Protein AF-A0A931IBX8-F1 (afdb_monomer_lite)

Sequence (103 aa):
MKRTKTHDEYGAVAEGATLSGNTYVSLRSREGTACGRVLLMTPQKCNHGITICERCADSWEIDHVVHYARTAAGRALRERLDHNGRDTAPAAPPAPDVTPPPG

Foldseek 3Di:
DPPLDQADPLQAGDPPRDDALQFWWWKQFPVDGDIGIAGEDDPVSDSAPRHDYLVCPVVSVVGIDIDLVPGPNSVVSVVVNVVVVVVPDPPDPPDPPPDDDDD

Structure (mmCIF, N/CA/C/O backbone):
data_AF-A0A931IBX8-F1
#
_entry.id   AF-A0A931IBX8-F1
#
loop_
_atom_site.group_PDB
_atom_site.id
_atom_site.type_symbol
_atom_site.label_atom_id
_atom_site.label_alt_id
_atom_site.label_comp_id
_atom_site.label_asym_id
_atom_site.label_entity_id
_atom_site.label_seq_id
_atom_site.pdbx_PDB_ins_code
_atom_site.Cartn_x
_atom_site.Cartn_y
_atom_site.Cartn_z
_atom_site.occupancy
_atom_site.B_iso_or_equiv
_atom_site.auth_seq_id
_atom_site.auth_comp_id
_atom_site.auth_asym_id
_atom_site.auth_atom_id
_atom_site.pdbx_PDB_model_num
ATOM 1 N N . MET A 1 1 ? -15.140 10.585 23.693 1.00 37.88 1 MET A N 1
ATOM 2 C CA . MET A 1 1 ? -14.773 10.830 22.279 1.00 37.88 1 MET A CA 1
ATOM 3 C C . MET A 1 1 ? -13.955 9.645 21.784 1.00 37.88 1 MET A C 1
ATOM 5 O O . MET A 1 1 ? -12.889 9.397 22.331 1.00 37.88 1 MET A O 1
ATOM 9 N N . LYS A 1 2 ? -14.472 8.848 20.841 1.00 42.84 2 LYS A N 1
ATOM 10 C CA . LYS A 1 2 ? -13.717 7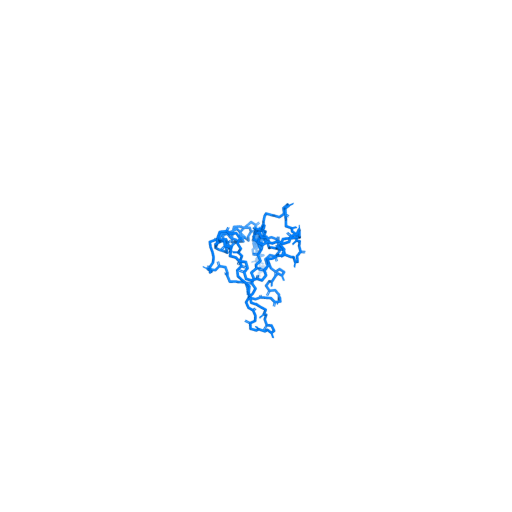.720 20.269 1.00 42.84 2 LYS A CA 1
ATOM 11 C C . LYS A 1 2 ? -12.632 8.312 19.366 1.00 42.84 2 LYS A C 1
ATOM 13 O O . LYS A 1 2 ? -12.972 9.084 18.476 1.00 42.84 2 LYS A O 1
ATOM 18 N N . ARG A 1 3 ? -11.350 8.009 19.598 1.00 47.56 3 ARG A N 1
ATOM 19 C CA . ARG A 1 3 ? -10.284 8.346 18.640 1.00 47.56 3 ARG A CA 1
ATOM 20 C C . ARG A 1 3 ? -10.544 7.518 17.375 1.00 47.56 3 ARG A C 1
ATOM 22 O O . ARG A 1 3 ? -10.230 6.339 17.331 1.00 47.56 3 ARG A O 1
ATOM 29 N N . THR A 1 4 ? -11.228 8.112 16.400 1.00 57.12 4 THR A N 1
ATOM 30 C CA . THR A 1 4 ? -11.661 7.478 15.140 1.00 57.12 4 THR A CA 1
ATOM 31 C C . THR A 1 4 ? -10.597 7.529 14.048 1.00 57.12 4 THR A C 1
ATOM 33 O O . THR A 1 4 ? -10.783 6.943 12.984 1.00 57.12 4 THR A O 1
ATOM 36 N N . LYS A 1 5 ? -9.483 8.229 14.285 1.00 73.12 5 LYS A N 1
ATOM 37 C CA . LYS A 1 5 ? -8.407 8.352 13.307 1.00 73.12 5 LYS A CA 1
ATOM 38 C C . LYS A 1 5 ? -7.546 7.091 13.348 1.00 73.12 5 LYS A C 1
ATOM 40 O O . LYS A 1 5 ? -6.882 6.812 14.340 1.00 73.12 5 LYS A O 1
ATOM 45 N N . THR A 1 6 ? -7.599 6.314 12.273 1.00 86.31 6 THR A N 1
ATOM 46 C CA . THR A 1 6 ? -6.812 5.083 12.097 1.00 86.31 6 THR A CA 1
ATOM 47 C C . THR A 1 6 ? -5.349 5.353 11.747 1.00 86.31 6 THR A C 1
ATOM 49 O O . THR A 1 6 ? -4.544 4.426 11.719 1.00 86.31 6 THR A O 1
ATOM 52 N N . HIS A 1 7 ? -5.021 6.613 11.473 1.00 87.88 7 HIS A N 1
ATOM 53 C CA . HIS A 1 7 ? -3.696 7.098 11.132 1.00 87.88 7 HIS A CA 1
ATOM 54 C C . HIS A 1 7 ? -3.489 8.516 11.674 1.00 87.88 7 HIS A C 1
ATOM 56 O O . HIS A 1 7 ? -4.463 9.229 11.946 1.00 87.88 7 HIS A O 1
ATOM 62 N N . ASP A 1 8 ? -2.233 8.916 11.847 1.00 87.50 8 ASP A N 1
ATOM 63 C CA . ASP A 1 8 ? -1.865 10.273 12.257 1.00 87.50 8 ASP A CA 1
ATOM 64 C C . ASP A 1 8 ? -2.012 11.294 11.106 1.00 87.50 8 ASP A C 1
ATOM 66 O O . ASP A 1 8 ? -2.659 11.039 10.090 1.00 87.50 8 ASP A O 1
ATOM 70 N N . GLU A 1 9 ? -1.511 12.514 11.288 1.00 86.25 9 GLU A N 1
ATOM 71 C CA . GLU A 1 9 ? -1.525 13.546 10.239 1.00 86.25 9 GLU A CA 1
ATOM 72 C C . GLU A 1 9 ? -0.600 13.247 9.051 1.00 86.25 9 GLU A C 1
ATOM 74 O O . GLU A 1 9 ? -0.845 13.743 7.954 1.00 86.25 9 GLU A O 1
ATOM 79 N N . TYR A 1 10 ? 0.399 12.387 9.245 1.00 85.81 10 TYR A N 1
ATOM 80 C CA . TYR A 1 10 ? 1.372 11.995 8.231 1.00 85.81 10 TYR A CA 1
ATOM 81 C C . TYR A 1 10 ? 0.955 10.739 7.458 1.00 85.81 10 TYR A C 1
ATOM 83 O O . TYR A 1 10 ? 1.544 10.440 6.418 1.00 85.81 10 TYR A O 1
ATOM 91 N N . GLY A 1 11 ? -0.071 10.027 7.933 1.00 86.62 11 GLY A N 1
ATOM 92 C CA . GLY A 1 11 ? -0.580 8.796 7.334 1.00 86.62 11 GLY A CA 1
ATOM 93 C C . GLY A 1 11 ? -0.025 7.520 7.968 1.00 86.62 11 GLY A C 1
ATOM 94 O O . GLY A 1 11 ? -0.316 6.432 7.465 1.00 86.62 11 GLY A O 1
ATOM 95 N N . ALA A 1 12 ? 0.729 7.622 9.068 1.00 89.75 12 ALA A N 1
ATOM 96 C CA . ALA A 1 12 ? 1.213 6.455 9.791 1.00 89.75 12 ALA A CA 1
ATOM 97 C C . ALA A 1 12 ? 0.037 5.765 10.483 1.00 89.75 12 ALA A C 1
ATOM 99 O O . ALA A 1 12 ? -0.746 6.398 11.193 1.00 89.75 12 ALA A O 1
ATOM 100 N N . VAL A 1 13 ? -0.108 4.460 10.260 1.00 90.38 13 VAL A N 1
ATOM 101 C CA . VAL A 1 13 ? -1.202 3.670 10.828 1.00 90.38 13 VAL A CA 1
ATOM 102 C C . VAL A 1 13 ? -0.995 3.517 12.330 1.00 90.38 13 VAL A C 1
ATOM 104 O O . VAL A 1 13 ? 0.037 3.015 12.766 1.00 90.38 13 VAL A O 1
ATOM 107 N N . ALA A 1 14 ? -2.002 3.883 13.120 1.00 87.44 14 ALA A N 1
ATOM 108 C CA . ALA A 1 14 ? -1.946 3.703 14.564 1.00 87.44 14 ALA A CA 1
ATOM 109 C C . ALA A 1 14 ? -1.928 2.210 14.942 1.00 87.44 14 ALA A C 1
ATOM 111 O O . ALA A 1 14 ? -2.591 1.368 14.316 1.00 87.44 14 ALA A O 1
ATOM 112 N N . GLU A 1 15 ? -1.201 1.871 16.005 1.00 82.75 15 GLU A N 1
ATOM 113 C CA . GLU A 1 15 ? -1.199 0.514 16.550 1.00 82.75 15 GLU A CA 1
ATOM 114 C C . GLU A 1 15 ? -2.617 0.087 16.954 1.00 82.75 15 GLU A C 1
ATOM 116 O O . GLU A 1 15 ? -3.404 0.869 17.488 1.00 82.75 15 GLU A O 1
ATOM 121 N N . GLY A 1 16 ? -2.993 -1.150 16.621 1.00 82.88 16 GLY A N 1
ATOM 122 C CA . GLY A 1 16 ? -4.342 -1.665 16.880 1.00 82.88 16 GLY A CA 1
ATOM 123 C C . GLY A 1 16 ? -5.464 -1.048 16.030 1.00 82.88 16 GLY A C 1
ATOM 124 O O . GLY A 1 16 ? -6.609 -1.488 16.138 1.00 82.88 16 GLY A O 1
ATOM 125 N N . ALA A 1 17 ? -5.177 -0.087 15.138 1.00 86.25 17 ALA A N 1
ATOM 126 C CA . ALA A 1 17 ? -6.198 0.482 14.258 1.00 86.25 17 ALA A CA 1
ATOM 127 C C . ALA A 1 17 ? -6.854 -0.612 13.407 1.00 86.25 17 ALA A C 1
ATOM 129 O O . ALA A 1 17 ? -6.166 -1.458 12.833 1.00 86.25 17 ALA A O 1
ATOM 130 N N . THR A 1 18 ? -8.179 -0.593 13.290 1.00 86.00 18 THR A N 1
ATOM 131 C CA . THR A 1 18 ? -8.893 -1.472 12.357 1.00 86.00 18 THR A CA 1
ATOM 132 C C . THR A 1 18 ? -9.003 -0.755 11.019 1.00 86.00 18 THR A C 1
ATOM 134 O O . THR A 1 18 ? -9.639 0.292 10.923 1.00 86.00 18 THR A O 1
ATOM 137 N N . LEU A 1 19 ? -8.342 -1.292 9.996 1.00 86.00 19 LEU A N 1
ATOM 138 C CA . LEU A 1 19 ? -8.347 -0.748 8.641 1.00 86.00 19 LEU A CA 1
ATOM 139 C C . LEU A 1 19 ? -9.120 -1.678 7.712 1.00 86.00 19 LEU A C 1
ATOM 141 O O . LEU A 1 19 ? -9.062 -2.898 7.859 1.00 86.00 19 LEU A O 1
ATOM 145 N N . SER A 1 20 ? -9.784 -1.099 6.714 1.00 87.75 20 SER A N 1
ATOM 146 C CA . SER A 1 20 ? -10.310 -1.880 5.598 1.00 87.75 20 SER A CA 1
ATOM 147 C C . SER A 1 20 ? -9.151 -2.408 4.752 1.00 87.75 20 SER A C 1
ATOM 149 O O . SER A 1 20 ? -8.229 -1.660 4.432 1.00 87.75 20 SER A O 1
ATOM 151 N N . GLY A 1 21 ? -9.210 -3.671 4.319 1.00 90.88 21 GLY A N 1
ATOM 152 C CA . GLY A 1 21 ? -8.222 -4.269 3.406 1.00 90.88 21 GLY A CA 1
ATOM 153 C C . GLY A 1 21 ? -8.103 -3.562 2.046 1.00 90.88 21 GLY A C 1
ATOM 154 O O . GLY A 1 21 ? -7.268 -3.933 1.224 1.00 90.88 21 GLY A O 1
ATOM 155 N N . ASN A 1 22 ? -8.921 -2.545 1.789 1.00 94.25 22 ASN A N 1
ATOM 156 C CA . ASN A 1 22 ? -8.909 -1.731 0.580 1.00 94.25 22 ASN A CA 1
ATOM 157 C C . ASN A 1 22 ? -8.000 -0.498 0.679 1.00 94.25 22 ASN A C 1
ATOM 159 O O . ASN A 1 22 ? -7.827 0.182 -0.326 1.00 94.25 22 ASN A O 1
ATOM 163 N N . THR A 1 23 ? -7.441 -0.180 1.853 1.00 93.44 23 THR A N 1
ATOM 164 C CA . THR A 1 23 ? -6.704 1.083 2.059 1.00 93.44 23 THR A CA 1
ATOM 165 C C . THR A 1 23 ? -5.253 0.910 2.483 1.00 93.44 23 THR A C 1
ATOM 167 O O . THR A 1 23 ? -4.535 1.903 2.571 1.00 93.44 23 THR A O 1
ATOM 170 N N . TYR A 1 24 ? -4.797 -0.313 2.755 1.00 95.12 24 TYR A N 1
ATOM 171 C CA . TYR A 1 24 ? -3.441 -0.549 3.248 1.00 95.12 24 TYR A CA 1
ATOM 172 C C . TYR A 1 24 ? -2.769 -1.755 2.607 1.00 95.12 24 TYR A C 1
ATOM 174 O O . TYR A 1 24 ? -3.420 -2.690 2.132 1.00 95.12 24 TYR A O 1
ATOM 182 N N . VAL A 1 25 ? -1.444 -1.748 2.664 1.00 95.31 25 VAL A N 1
ATOM 183 C CA . VAL A 1 25 ? -0.577 -2.856 2.280 1.00 95.31 25 VAL A CA 1
ATOM 184 C C . VAL A 1 25 ? 0.080 -3.413 3.537 1.00 95.31 25 VAL A C 1
ATOM 186 O O . VAL A 1 25 ? 0.491 -2.670 4.431 1.00 95.31 25 VAL A O 1
ATOM 189 N N . SER A 1 26 ? 0.128 -4.738 3.640 1.00 94.56 26 SER A N 1
ATOM 190 C CA . SER A 1 26 ? 0.849 -5.411 4.718 1.00 94.56 26 SER A CA 1
ATOM 191 C C . SER A 1 26 ? 2.333 -5.478 4.391 1.00 94.56 26 SER A C 1
ATOM 193 O O . SER A 1 26 ? 2.711 -5.906 3.303 1.00 94.56 26 SER A O 1
ATOM 195 N N . LEU A 1 27 ? 3.158 -5.119 5.365 1.00 93.06 27 LEU A N 1
ATOM 196 C CA . LEU A 1 27 ? 4.611 -5.171 5.287 1.00 93.06 27 LEU A CA 1
ATOM 197 C C . LEU A 1 27 ? 5.138 -6.104 6.371 1.00 93.06 27 LEU A C 1
ATOM 199 O O . LEU A 1 27 ? 4.487 -6.316 7.395 1.00 93.06 27 LEU A O 1
ATOM 203 N N . ARG A 1 28 ? 6.346 -6.614 6.186 1.00 92.69 28 ARG A N 1
ATOM 204 C CA . ARG A 1 28 ? 7.146 -7.216 7.251 1.00 92.69 28 ARG A CA 1
ATOM 205 C C . ARG A 1 28 ? 8.562 -6.678 7.130 1.00 92.69 28 ARG A C 1
ATOM 207 O O . ARG A 1 28 ? 9.101 -6.714 6.031 1.00 92.69 28 ARG A O 1
ATOM 214 N N . SER A 1 29 ? 9.151 -6.185 8.216 1.00 90.19 29 SER A N 1
ATOM 215 C CA . SER A 1 29 ? 10.575 -5.818 8.195 1.00 90.19 29 SER A CA 1
ATOM 216 C C . SER A 1 29 ? 11.420 -7.053 7.868 1.00 90.19 29 SER A C 1
ATOM 218 O O . SER A 1 29 ? 11.118 -8.144 8.349 1.00 90.19 29 SER A O 1
ATOM 220 N N . ARG A 1 30 ? 12.458 -6.915 7.039 1.00 88.56 30 ARG A N 1
ATOM 221 C CA . ARG A 1 30 ? 13.365 -8.036 6.740 1.00 88.56 30 ARG A CA 1
ATOM 222 C C . ARG A 1 30 ? 14.235 -8.422 7.936 1.00 88.56 30 ARG A C 1
ATOM 224 O O . ARG A 1 30 ? 14.587 -9.589 8.066 1.00 88.56 30 ARG A O 1
ATOM 231 N N . GLU A 1 31 ? 14.530 -7.471 8.816 1.00 87.06 31 GLU A N 1
ATOM 232 C CA . GLU A 1 31 ? 15.381 -7.669 9.997 1.00 87.06 31 GLU A CA 1
ATOM 233 C C . GLU A 1 31 ? 14.611 -8.185 11.224 1.00 87.06 31 GLU A C 1
ATOM 235 O O . GLU A 1 31 ? 15.202 -8.468 12.264 1.00 87.06 31 GLU A O 1
ATOM 240 N N . GLY A 1 32 ? 13.286 -8.333 11.129 1.00 78.44 32 GLY A N 1
ATOM 241 C CA . GLY A 1 32 ? 12.457 -8.710 12.268 1.00 78.44 32 GLY A CA 1
ATOM 242 C C . GLY A 1 32 ? 11.168 -9.435 11.900 1.00 78.44 32 GLY A C 1
ATOM 2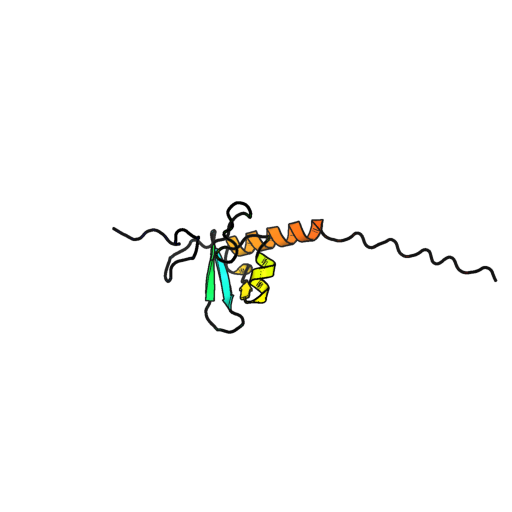43 O O . GLY A 1 32 ? 10.860 -9.724 10.747 1.00 78.44 32 GLY A O 1
ATOM 244 N N . THR A 1 33 ? 10.373 -9.753 12.917 1.00 69.50 33 THR A N 1
ATOM 245 C CA . THR A 1 33 ? 9.102 -10.481 12.749 1.00 69.50 33 THR A CA 1
ATOM 246 C C . THR A 1 33 ? 7.879 -9.565 12.737 1.00 69.50 33 THR A C 1
ATOM 248 O O . THR A 1 33 ? 6.773 -10.019 12.423 1.00 69.50 33 THR A O 1
ATOM 251 N N . ALA A 1 34 ? 8.060 -8.275 13.038 1.00 72.62 34 ALA A N 1
ATOM 252 C CA . ALA A 1 34 ? 6.975 -7.310 13.107 1.00 72.62 34 ALA A CA 1
ATOM 253 C C . ALA A 1 34 ? 6.322 -7.124 11.728 1.00 72.62 34 ALA A C 1
ATOM 255 O O . ALA A 1 34 ? 6.960 -6.731 10.747 1.00 72.62 34 ALA A O 1
ATOM 256 N N . CYS A 1 35 ? 5.026 -7.431 11.662 1.00 76.31 35 CYS A N 1
ATOM 257 C CA . CYS A 1 35 ? 4.207 -7.168 10.489 1.00 76.31 35 CYS A CA 1
ATOM 258 C C . CYS A 1 35 ? 3.603 -5.765 10.612 1.00 76.31 35 CYS A C 1
ATOM 260 O O . CYS A 1 35 ? 2.758 -5.519 11.472 1.00 76.31 35 CYS A O 1
ATOM 262 N N . GLY A 1 36 ? 4.041 -4.858 9.744 1.00 88.56 36 GLY A N 1
ATOM 263 C CA . GLY A 1 36 ? 3.529 -3.499 9.638 1.00 88.56 36 GLY A CA 1
ATOM 264 C C . GLY A 1 36 ? 2.336 -3.393 8.688 1.00 88.56 36 GLY A C 1
ATOM 265 O O . GLY A 1 36 ? 2.033 -4.293 7.896 1.00 88.56 36 GLY A O 1
ATOM 266 N N . ARG A 1 37 ? 1.649 -2.254 8.755 1.00 93.25 37 ARG A N 1
ATOM 267 C CA . ARG A 1 37 ? 0.600 -1.866 7.807 1.00 93.25 37 ARG A CA 1
ATOM 268 C C . ARG A 1 37 ? 0.868 -0.438 7.371 1.00 93.25 37 ARG A C 1
ATOM 270 O O . ARG A 1 37 ? 1.046 0.425 8.221 1.00 93.25 37 ARG A O 1
ATOM 277 N N . VAL A 1 38 ? 0.858 -0.207 6.067 1.00 94.56 38 VAL A N 1
ATOM 278 C CA . VAL A 1 38 ? 1.112 1.105 5.469 1.00 94.56 38 VAL A CA 1
ATOM 279 C C . VAL A 1 38 ? -0.066 1.501 4.588 1.00 94.56 38 VAL A C 1
ATOM 281 O O . VAL A 1 38 ? -0.611 0.658 3.877 1.00 94.56 38 VAL A O 1
ATOM 284 N N . LEU A 1 39 ? -0.495 2.762 4.637 1.00 95.38 39 LEU A N 1
ATOM 285 C CA . LEU A 1 39 ? -1.593 3.222 3.787 1.00 95.38 39 LEU A CA 1
ATOM 286 C C . LEU A 1 39 ? -1.165 3.281 2.322 1.00 95.38 39 LEU A C 1
ATOM 288 O O . LEU A 1 39 ? -0.102 3.813 2.002 1.00 95.38 39 LEU A O 1
ATOM 292 N N . LEU A 1 40 ? -2.028 2.774 1.444 1.00 95.50 40 LEU A N 1
ATOM 293 C CA . LEU A 1 40 ? -1.882 2.919 0.005 1.00 95.50 40 LEU A CA 1
ATOM 294 C C . LEU A 1 40 ? -2.417 4.284 -0.429 1.00 95.50 40 LEU A C 1
ATOM 296 O O . LEU A 1 40 ? -3.602 4.569 -0.263 1.00 95.50 40 LEU A O 1
ATOM 300 N N . MET A 1 41 ? -1.558 5.095 -1.036 1.00 94.81 41 MET A N 1
ATOM 301 C CA . MET A 1 41 ? -1.891 6.413 -1.568 1.00 94.81 41 MET A CA 1
ATOM 302 C C . MET A 1 41 ? -1.555 6.504 -3.058 1.00 94.81 41 MET A C 1
ATOM 304 O O . MET A 1 41 ? -0.801 5.701 -3.609 1.00 94.81 41 MET A O 1
ATOM 308 N N . THR A 1 42 ? -2.128 7.501 -3.729 1.00 92.94 42 THR A N 1
ATOM 309 C CA . THR A 1 42 ? -1.662 7.940 -5.053 1.00 92.94 42 THR A CA 1
ATOM 310 C C . THR A 1 42 ? -0.345 8.708 -4.910 1.00 92.94 42 THR A C 1
ATOM 312 O O . THR A 1 42 ? -0.194 9.396 -3.898 1.00 92.94 42 THR A O 1
ATOM 315 N N . PRO A 1 43 ? 0.542 8.737 -5.919 1.00 93.31 43 PRO A N 1
ATOM 316 C CA . PRO A 1 43 ? 1.830 9.432 -5.833 1.00 93.31 43 PRO A CA 1
ATOM 317 C C . PRO A 1 43 ? 1.721 10.898 -5.397 1.00 93.31 43 PRO A C 1
ATOM 319 O O . PRO A 1 43 ? 2.493 11.348 -4.562 1.00 93.31 43 PRO A O 1
ATOM 322 N N . GLN A 1 44 ? 0.696 11.616 -5.872 1.00 93.31 44 GLN A N 1
ATOM 323 C CA . GLN A 1 44 ? 0.448 13.029 -5.538 1.00 93.31 44 GLN A CA 1
ATOM 324 C C . GLN A 1 44 ? 0.090 13.279 -4.062 1.00 93.31 44 GLN A C 1
ATOM 326 O O . GLN A 1 44 ? 0.162 14.405 -3.586 1.00 93.31 44 GLN A O 1
ATOM 331 N N . LYS A 1 45 ? -0.344 12.238 -3.346 1.00 91.50 45 LYS A N 1
ATOM 332 C CA . LYS A 1 45 ? -0.747 12.293 -1.931 1.00 91.50 45 LYS A CA 1
ATOM 333 C C . LYS A 1 45 ? 0.129 11.400 -1.052 1.00 91.50 45 LYS A C 1
ATOM 335 O O . LYS A 1 45 ? -0.182 11.202 0.118 1.00 91.50 45 LYS A O 1
ATOM 340 N N . CYS A 1 46 ? 1.176 10.809 -1.625 1.00 93.81 46 CYS A N 1
ATOM 341 C CA . CYS A 1 46 ? 2.060 9.907 -0.915 1.00 93.81 46 CYS A CA 1
ATOM 342 C C . CYS A 1 46 ? 2.982 10.723 -0.010 1.00 93.81 46 CYS A C 1
ATOM 344 O O . CYS A 1 46 ? 3.774 11.538 -0.483 1.00 93.81 46 CYS A O 1
ATOM 346 N N . ASN A 1 47 ? 2.909 10.464 1.290 1.00 93.75 47 ASN A N 1
ATOM 347 C CA . ASN A 1 47 ? 3.949 10.870 2.217 1.00 93.75 47 ASN A CA 1
ATOM 348 C C . ASN A 1 47 ? 5.059 9.812 2.185 1.00 93.75 47 ASN A C 1
ATOM 350 O O . ASN A 1 47 ? 4.870 8.693 2.672 1.00 93.75 47 ASN A O 1
ATOM 354 N N . HIS A 1 48 ? 6.160 10.120 1.506 1.00 90.88 48 HIS A N 1
ATOM 355 C CA . HIS A 1 48 ? 7.226 9.167 1.201 1.00 90.88 48 HIS A CA 1
ATOM 356 C C . HIS A 1 48 ? 7.918 8.700 2.492 1.00 90.88 48 HIS A C 1
ATOM 358 O O . HIS A 1 48 ? 8.209 9.505 3.369 1.00 90.88 48 HIS A O 1
ATOM 364 N N . GLY A 1 49 ? 8.131 7.388 2.629 1.00 87.62 49 GLY A N 1
ATOM 365 C CA . GLY A 1 49 ? 8.676 6.770 3.848 1.00 87.62 49 GLY A CA 1
ATOM 366 C C . GLY A 1 49 ? 7.653 6.520 4.966 1.00 87.62 49 GLY A C 1
ATOM 367 O O . GLY A 1 49 ? 7.953 5.792 5.905 1.00 87.62 49 GLY A O 1
ATOM 368 N N . ILE A 1 50 ? 6.432 7.059 4.854 1.00 92.19 50 ILE A N 1
ATOM 369 C CA . ILE A 1 50 ? 5.349 6.855 5.839 1.00 92.19 50 ILE A CA 1
ATOM 370 C C . ILE A 1 50 ? 4.157 6.116 5.221 1.00 92.19 50 ILE A C 1
ATOM 372 O O . ILE A 1 50 ? 3.536 5.276 5.865 1.00 92.19 50 ILE A O 1
ATOM 376 N N . THR A 1 51 ? 3.850 6.406 3.958 1.00 94.69 51 THR A N 1
ATOM 377 C CA . THR A 1 51 ? 2.810 5.756 3.147 1.00 94.69 51 THR A CA 1
ATOM 378 C C . THR A 1 51 ? 3.434 5.104 1.906 1.00 94.69 51 THR A C 1
ATOM 380 O O . THR A 1 51 ? 4.605 5.338 1.592 1.00 94.69 51 THR A O 1
ATOM 383 N N . ILE A 1 52 ? 2.674 4.269 1.193 1.00 95.44 52 ILE A N 1
ATOM 384 C CA . ILE A 1 52 ? 3.144 3.583 -0.018 1.00 95.44 52 ILE A CA 1
ATOM 385 C C . ILE A 1 52 ? 2.330 4.013 -1.240 1.00 95.44 52 ILE A C 1
ATOM 387 O O . ILE A 1 52 ? 1.108 4.134 -1.184 1.00 95.44 52 ILE A O 1
ATOM 391 N N . CYS A 1 53 ? 3.014 4.207 -2.363 1.00 95.62 53 CYS A N 1
ATOM 392 C CA . CYS A 1 53 ? 2.422 4.327 -3.692 1.00 95.62 53 CYS A CA 1
ATOM 393 C C . CYS A 1 53 ? 3.245 3.501 -4.690 1.00 95.62 53 CYS A C 1
ATOM 395 O O . CYS A 1 53 ? 4.289 2.955 -4.334 1.00 95.62 53 CYS A O 1
ATOM 397 N N . GLU A 1 54 ? 2.809 3.439 -5.944 1.00 94.75 54 GLU A N 1
ATOM 398 C CA . GLU A 1 54 ? 3.488 2.697 -7.014 1.00 94.75 54 GLU A CA 1
ATOM 399 C C . GLU A 1 54 ? 4.913 3.181 -7.308 1.00 94.75 54 GLU A C 1
ATOM 401 O O . GLU A 1 54 ? 5.710 2.403 -7.803 1.00 94.75 54 GLU A O 1
ATOM 406 N N . ARG A 1 55 ? 5.272 4.426 -6.969 1.00 93.56 55 ARG A N 1
ATOM 407 C CA . ARG A 1 55 ? 6.654 4.919 -7.131 1.00 93.56 55 ARG A CA 1
ATOM 408 C C . ARG A 1 55 ? 7.566 4.559 -5.962 1.00 93.56 55 ARG A C 1
ATOM 410 O O . ARG A 1 55 ? 8.778 4.561 -6.115 1.00 93.56 55 ARG A O 1
ATOM 417 N N . CYS A 1 56 ? 6.987 4.294 -4.793 1.00 94.06 56 CYS A N 1
ATOM 418 C CA . CYS A 1 56 ? 7.741 3.998 -3.574 1.00 94.06 56 CYS A CA 1
ATOM 419 C C . CYS A 1 56 ? 7.875 2.501 -3.318 1.00 94.06 56 CYS A C 1
ATOM 421 O O . CYS A 1 56 ? 8.607 2.123 -2.409 1.00 94.06 56 CYS A O 1
ATOM 423 N N . ALA A 1 57 ? 7.107 1.667 -4.024 1.00 93.94 57 ALA A N 1
ATOM 424 C CA . ALA A 1 57 ? 7.016 0.242 -3.738 1.00 93.94 57 ALA A CA 1
ATOM 425 C C . ALA A 1 57 ? 8.398 -0.424 -3.752 1.00 93.94 57 ALA A C 1
ATOM 427 O O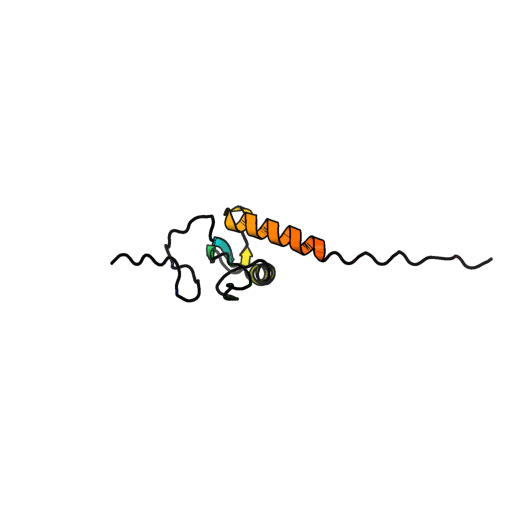 . ALA A 1 57 ? 8.749 -1.077 -2.774 1.00 93.94 57 ALA A O 1
ATOM 428 N N . ASP A 1 58 ? 9.213 -0.133 -4.769 1.00 91.81 58 ASP A N 1
ATOM 429 C CA . ASP A 1 58 ? 10.581 -0.652 -4.878 1.00 91.81 58 ASP A CA 1
ATOM 430 C C . ASP A 1 58 ? 11.457 -0.227 -3.692 1.00 91.81 58 ASP A C 1
ATOM 432 O O . ASP A 1 58 ? 12.188 -1.039 -3.132 1.00 91.81 58 ASP A O 1
ATOM 436 N N . SER A 1 59 ? 11.351 1.030 -3.243 1.00 92.38 59 SER A N 1
ATOM 437 C CA . SER A 1 59 ? 12.095 1.511 -2.071 1.00 92.38 59 SER A CA 1
ATOM 438 C C . SER A 1 59 ? 11.663 0.806 -0.786 1.00 92.38 59 SER A C 1
ATOM 440 O O . SER A 1 59 ? 12.503 0.477 0.044 1.00 92.38 59 SER A O 1
ATOM 442 N N . TRP A 1 60 ? 10.366 0.532 -0.620 1.00 93.06 60 TRP A N 1
ATOM 443 C CA . TRP A 1 60 ? 9.872 -0.239 0.522 1.00 93.06 60 TRP A CA 1
ATOM 444 C C . TRP A 1 60 ? 10.398 -1.680 0.511 1.00 93.06 60 TRP A C 1
ATOM 446 O O . TRP A 1 60 ? 10.669 -2.230 1.578 1.00 93.06 60 TRP A O 1
ATOM 456 N N . GLU A 1 61 ? 10.565 -2.289 -0.664 1.00 93.69 61 GLU A N 1
ATOM 457 C CA . GLU A 1 61 ? 11.038 -3.672 -0.813 1.00 93.69 61 GLU A CA 1
ATOM 458 C C . GLU A 1 61 ? 12.508 -3.894 -0.426 1.00 93.69 61 GLU A C 1
ATOM 460 O O . GLU A 1 61 ? 12.903 -5.045 -0.181 1.00 93.69 61 GLU A O 1
ATOM 465 N N . ILE A 1 62 ? 13.299 -2.815 -0.336 1.00 92.25 62 ILE A N 1
ATOM 466 C CA . ILE A 1 62 ? 14.695 -2.848 0.122 1.00 92.25 62 ILE A CA 1
ATOM 467 C C . ILE A 1 62 ? 14.745 -3.350 1.568 1.00 92.25 62 ILE A C 1
ATOM 469 O O . ILE A 1 62 ? 15.357 -4.381 1.843 1.00 92.25 62 ILE A O 1
ATOM 473 N N . ASP A 1 63 ? 14.025 -2.679 2.470 1.00 90.88 63 ASP A N 1
ATOM 474 C CA . ASP A 1 63 ? 14.063 -2.966 3.912 1.00 90.88 63 ASP A CA 1
ATOM 475 C C . ASP A 1 63 ? 12.917 -3.886 4.372 1.00 90.88 63 ASP A C 1
ATOM 477 O O . ASP A 1 63 ? 12.955 -4.475 5.458 1.00 90.88 63 ASP A O 1
ATOM 481 N N . HIS A 1 64 ? 11.878 -4.041 3.544 1.00 93.44 64 HIS A N 1
ATOM 482 C CA . HIS A 1 64 ? 10.663 -4.772 3.896 1.00 93.44 64 HIS A CA 1
ATOM 483 C C . HIS A 1 64 ? 10.295 -5.834 2.861 1.00 93.44 64 HIS A C 1
ATOM 485 O O . HIS A 1 64 ? 10.605 -5.757 1.678 1.00 93.44 64 HIS A O 1
ATOM 491 N N . VAL A 1 65 ? 9.559 -6.841 3.314 1.00 94.38 65 VAL A N 1
ATOM 492 C CA . VAL A 1 65 ? 8.782 -7.729 2.455 1.00 94.38 65 VAL A CA 1
ATOM 493 C C . VAL A 1 65 ? 7.384 -7.134 2.311 1.00 94.38 65 VAL A C 1
ATOM 495 O O . VAL A 1 65 ? 6.622 -7.074 3.282 1.00 94.38 65 VAL A O 1
ATOM 498 N N . VAL A 1 66 ? 7.035 -6.708 1.096 1.00 95.06 66 VAL A N 1
ATOM 499 C CA . VAL A 1 66 ? 5.712 -6.162 0.773 1.00 95.06 66 VAL A CA 1
ATOM 500 C C . VAL A 1 66 ? 4.765 -7.301 0.384 1.00 95.06 66 VAL A C 1
ATOM 502 O O . VAL A 1 66 ? 4.956 -8.005 -0.605 1.00 95.06 66 VAL A O 1
ATOM 505 N N . HIS A 1 67 ? 3.710 -7.518 1.168 1.00 95.06 67 HIS A N 1
ATOM 506 C CA . HIS A 1 67 ? 2.761 -8.610 0.947 1.00 95.06 67 HIS A CA 1
ATOM 507 C C . HIS A 1 67 ? 1.559 -8.169 0.098 1.00 95.06 67 HIS A C 1
ATOM 509 O O . HIS A 1 67 ? 0.440 -8.053 0.606 1.00 95.06 67 HIS A O 1
ATOM 515 N N . TYR A 1 68 ? 1.767 -7.986 -1.207 1.00 96.44 68 TYR A N 1
ATOM 516 C CA . TYR A 1 68 ? 0.724 -7.523 -2.134 1.00 96.44 68 TYR A CA 1
ATOM 517 C C . TYR A 1 68 ? -0.550 -8.379 -2.123 1.00 96.44 68 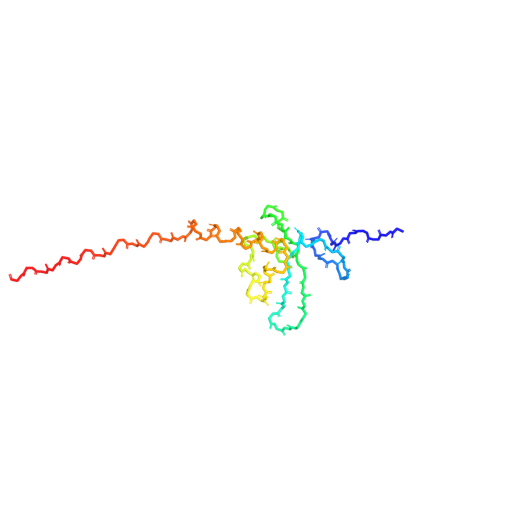TYR A C 1
ATOM 519 O O . TYR A 1 68 ? -1.656 -7.854 -2.129 1.00 96.44 68 TYR A O 1
ATOM 527 N N . ALA A 1 69 ? -0.436 -9.705 -2.036 1.00 96.19 69 ALA A N 1
ATOM 528 C CA . ALA A 1 69 ? -1.600 -10.589 -2.141 1.00 96.19 69 ALA A CA 1
ATOM 529 C C . ALA A 1 69 ? -2.574 -10.512 -0.944 1.00 96.19 69 ALA A C 1
ATOM 531 O O . ALA A 1 69 ? -3.739 -10.897 -1.076 1.00 96.19 69 ALA A O 1
ATOM 532 N N . ARG A 1 70 ? -2.123 -10.024 0.223 1.00 94.69 70 ARG A N 1
ATOM 533 C CA . ARG A 1 70 ? -2.875 -10.113 1.491 1.00 94.69 70 ARG A CA 1
ATOM 534 C C . ARG A 1 70 ? -4.051 -9.149 1.592 1.00 94.69 70 ARG A C 1
ATOM 536 O O . ARG A 1 70 ? -4.969 -9.401 2.367 1.00 94.69 70 ARG A O 1
ATOM 543 N N . THR A 1 71 ? -4.032 -8.056 0.839 1.00 96.44 71 THR A N 1
ATOM 544 C CA . THR A 1 71 ? -5.060 -7.015 0.905 1.00 96.44 71 THR A CA 1
ATOM 545 C C . THR A 1 71 ? -5.530 -6.650 -0.499 1.00 96.44 71 THR A C 1
ATOM 547 O O . THR A 1 71 ? -4.810 -6.843 -1.477 1.00 96.44 71 THR A O 1
ATOM 550 N N . ALA A 1 72 ? -6.756 -6.138 -0.621 1.00 96.75 72 ALA A N 1
ATOM 551 C CA . ALA A 1 72 ? -7.261 -5.661 -1.907 1.00 96.75 72 ALA A CA 1
ATOM 552 C C . ALA A 1 72 ? -6.423 -4.480 -2.422 1.00 96.75 72 ALA A C 1
ATOM 554 O O . ALA A 1 72 ? -6.080 -4.446 -3.598 1.00 96.75 72 ALA A O 1
ATOM 555 N N . ALA A 1 73 ? -6.015 -3.575 -1.523 1.00 96.56 73 ALA A N 1
ATOM 556 C CA . ALA A 1 73 ? -5.073 -2.503 -1.841 1.00 96.56 73 ALA A CA 1
ATOM 557 C C . ALA A 1 73 ? -3.721 -3.041 -2.333 1.00 96.56 73 ALA A C 1
ATOM 559 O O . ALA A 1 73 ? -3.197 -2.552 -3.327 1.00 96.56 73 ALA A O 1
ATOM 560 N N . GLY A 1 74 ? -3.165 -4.065 -1.681 1.00 97.00 74 GLY A N 1
ATOM 561 C CA . GLY A 1 74 ? -1.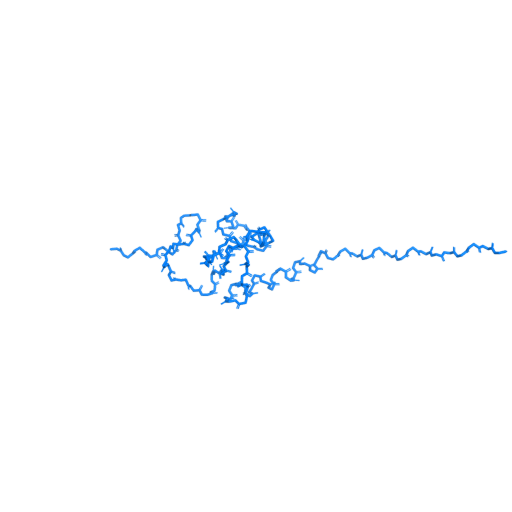904 -4.671 -2.102 1.00 97.00 74 GLY A CA 1
ATOM 562 C C . GLY A 1 74 ? -1.991 -5.273 -3.505 1.00 97.00 74 GLY A C 1
ATOM 563 O O . GLY A 1 74 ? -1.090 -5.058 -4.312 1.00 97.00 74 GLY A O 1
ATOM 564 N N . ARG A 1 75 ? -3.093 -5.959 -3.830 1.00 97.44 75 ARG A N 1
ATOM 565 C CA . ARG A 1 75 ? -3.310 -6.512 -5.175 1.00 97.44 75 ARG A CA 1
ATOM 566 C C . ARG A 1 75 ? -3.427 -5.408 -6.222 1.00 97.44 75 ARG A C 1
ATOM 568 O O . ARG A 1 75 ? -2.727 -5.469 -7.222 1.00 97.44 75 ARG A O 1
ATOM 575 N N . ALA A 1 76 ? -4.201 -4.361 -5.937 1.00 95.88 76 ALA A N 1
ATOM 576 C CA . ALA A 1 76 ? -4.314 -3.204 -6.824 1.00 95.88 76 ALA A CA 1
ATOM 577 C C . ALA A 1 76 ? -2.964 -2.492 -7.030 1.00 95.88 76 ALA A C 1
ATOM 579 O O . ALA A 1 76 ? -2.645 -2.068 -8.136 1.00 95.88 76 ALA A O 1
ATOM 580 N N . LEU A 1 77 ? -2.139 -2.372 -5.982 1.00 96.12 77 LEU A N 1
ATOM 581 C CA . LEU A 1 77 ? -0.787 -1.827 -6.110 1.00 96.12 77 LEU A CA 1
ATOM 582 C C . LEU A 1 77 ? 0.071 -2.698 -7.033 1.00 96.12 77 LEU A C 1
ATOM 584 O O . LEU A 1 77 ? 0.731 -2.156 -7.914 1.00 96.12 77 LEU A O 1
ATOM 588 N N . ARG A 1 78 ? 0.029 -4.027 -6.871 1.00 96.19 78 ARG A N 1
ATOM 589 C CA . ARG A 1 78 ? 0.766 -4.949 -7.742 1.00 96.19 78 ARG A CA 1
ATOM 590 C C . ARG A 1 78 ? 0.347 -4.808 -9.202 1.00 96.19 78 ARG A C 1
ATOM 592 O O . ARG A 1 78 ? 1.210 -4.655 -10.055 1.00 96.19 78 ARG A O 1
ATOM 599 N N . GLU A 1 79 ? -0.954 -4.745 -9.464 1.00 95.19 79 GLU A N 1
ATOM 600 C CA . GLU A 1 79 ? -1.476 -4.506 -10.810 1.00 95.19 79 GLU A CA 1
ATOM 601 C C . GLU A 1 79 ? -0.934 -3.198 -11.406 1.00 95.19 79 GLU A C 1
ATOM 603 O O . GLU A 1 79 ? -0.544 -3.178 -12.570 1.00 95.19 79 GLU A O 1
ATOM 608 N N . ARG A 1 80 ? -0.850 -2.104 -10.633 1.00 94.12 80 ARG A N 1
ATOM 609 C CA . ARG A 1 80 ? -0.271 -0.837 -11.123 1.00 94.12 80 ARG A CA 1
ATOM 610 C C . ARG A 1 80 ? 1.219 -0.950 -11.446 1.00 94.12 80 ARG A C 1
ATOM 612 O O . ARG A 1 80 ? 1.657 -0.394 -12.448 1.00 94.12 80 ARG A O 1
ATOM 619 N N . LEU A 1 81 ? 1.983 -1.667 -10.624 1.00 93.62 81 LEU A N 1
ATOM 620 C CA . LEU A 1 81 ? 3.409 -1.903 -10.871 1.00 93.62 81 LEU A CA 1
ATOM 621 C C . LEU A 1 81 ? 3.625 -2.723 -12.147 1.00 93.62 81 LEU A C 1
ATOM 623 O O . LEU A 1 81 ? 4.453 -2.357 -12.977 1.00 93.62 81 LEU A O 1
ATOM 627 N N . ASP A 1 82 ? 2.833 -3.781 -12.338 1.00 90.88 82 ASP A N 1
ATOM 628 C CA . ASP A 1 82 ? 2.923 -4.640 -13.521 1.00 90.88 82 ASP A CA 1
ATOM 629 C C . ASP A 1 82 ? 2.571 -3.877 -14.819 1.00 90.88 82 ASP A C 1
ATOM 631 O O . ASP A 1 82 ? 3.132 -4.173 -15.875 1.00 90.88 82 ASP A O 1
ATOM 635 N N . HIS A 1 83 ? 1.678 -2.877 -14.761 1.00 85.00 83 HIS A N 1
ATOM 636 C CA . HIS A 1 83 ? 1.393 -1.996 -15.901 1.00 85.00 83 HIS A CA 1
ATOM 637 C C . HIS A 1 83 ? 2.537 -1.009 -16.166 1.00 85.00 83 HIS A C 1
ATOM 639 O O . HIS A 1 83 ? 3.044 -0.967 -17.282 1.00 85.00 83 HIS A O 1
ATOM 645 N N . ASN A 1 84 ? 3.011 -0.288 -15.145 1.00 75.94 84 ASN A N 1
ATOM 646 C CA . ASN A 1 84 ? 4.084 0.701 -15.310 1.00 75.94 84 ASN A CA 1
ATOM 647 C C . ASN A 1 84 ? 5.421 0.068 -15.752 1.00 75.94 84 ASN A C 1
ATOM 649 O O . ASN A 1 84 ? 6.198 0.682 -16.483 1.00 75.94 84 ASN A O 1
ATOM 653 N N . GLY A 1 85 ? 5.697 -1.170 -15.331 1.00 61.78 85 GLY A N 1
ATOM 654 C CA . GLY A 1 85 ? 6.882 -1.915 -15.761 1.00 61.78 85 GLY A CA 1
ATOM 655 C C . GLY A 1 85 ? 6.861 -2.289 -17.248 1.00 61.78 85 GLY A C 1
ATOM 656 O O . GLY A 1 85 ? 7.921 -2.404 -17.861 1.00 61.78 85 GLY A O 1
ATOM 657 N N . ARG A 1 86 ? 5.675 -2.428 -17.860 1.00 53.62 86 ARG A N 1
ATOM 658 C CA . ARG A 1 86 ? 5.534 -2.728 -19.298 1.00 53.62 86 ARG A CA 1
ATOM 659 C C . ARG A 1 86 ? 5.802 -1.519 -20.189 1.00 53.62 86 ARG A C 1
ATOM 661 O O . ARG A 1 86 ? 6.299 -1.708 -21.294 1.00 53.62 86 ARG A O 1
ATOM 668 N N . ASP A 1 87 ? 5.564 -0.307 -19.697 1.00 50.81 87 ASP A N 1
ATOM 669 C CA . ASP A 1 87 ? 5.922 0.932 -20.402 1.00 50.81 87 ASP A CA 1
ATOM 670 C C . ASP A 1 87 ? 7.438 1.217 -20.381 1.00 50.81 87 ASP A C 1
ATOM 672 O O . ASP A 1 87 ? 7.922 2.071 -21.120 1.00 50.81 87 ASP A O 1
ATOM 676 N N . THR A 1 88 ? 8.203 0.483 -19.562 1.00 42.84 88 THR A N 1
ATOM 677 C CA . THR A 1 88 ? 9.651 0.681 -19.368 1.00 42.84 88 THR A CA 1
ATOM 678 C C . THR A 1 88 ? 10.487 -0.515 -19.844 1.00 42.84 88 THR A C 1
ATOM 680 O O . THR A 1 88 ? 11.637 -0.665 -19.436 1.00 42.84 88 THR A O 1
ATOM 683 N N . ALA A 1 89 ? 9.957 -1.387 -20.710 1.00 42.56 89 ALA A N 1
ATOM 684 C CA . ALA A 1 89 ? 10.815 -2.333 -21.421 1.00 42.56 89 ALA A CA 1
ATOM 685 C C . ALA A 1 89 ? 11.652 -1.542 -22.447 1.00 42.56 89 ALA A C 1
ATOM 687 O O . ALA A 1 89 ? 11.069 -0.982 -23.380 1.00 42.56 89 ALA A O 1
ATOM 688 N N . PRO A 1 90 ? 12.994 -1.454 -22.325 1.00 48.22 90 PRO A N 1
ATOM 689 C CA . PRO A 1 90 ? 13.787 -0.913 -23.414 1.00 48.22 90 PRO A CA 1
ATOM 690 C C . PRO A 1 90 ? 13.563 -1.827 -24.617 1.00 48.22 90 PRO A C 1
ATOM 692 O O . PRO A 1 90 ? 13.713 -3.046 -24.508 1.00 48.22 90 PRO A O 1
ATOM 695 N N . ALA A 1 91 ? 13.176 -1.249 -25.756 1.00 55.66 91 ALA A N 1
ATOM 696 C CA . ALA A 1 91 ? 13.249 -1.954 -27.025 1.00 55.66 91 ALA A CA 1
ATOM 697 C C . ALA A 1 91 ? 14.651 -2.567 -27.107 1.00 55.66 91 ALA A C 1
ATOM 699 O O . ALA A 1 91 ? 15.644 -1.837 -27.051 1.00 55.66 91 ALA A O 1
ATOM 700 N N . ALA A 1 92 ? 14.735 -3.900 -27.147 1.00 61.59 92 ALA A N 1
ATOM 701 C CA . ALA A 1 92 ? 16.004 -4.567 -27.380 1.00 61.59 92 ALA A CA 1
ATOM 702 C C . ALA A 1 92 ? 16.618 -3.921 -28.634 1.00 61.59 92 ALA A C 1
ATOM 704 O O . ALA A 1 92 ? 15.906 -3.804 -29.639 1.00 61.59 92 ALA A O 1
ATOM 705 N N . PRO A 1 93 ? 17.871 -3.429 -28.587 1.00 60.44 93 PRO A N 1
ATOM 706 C CA . PRO A 1 93 ? 18.484 -2.879 -29.784 1.00 60.44 93 PRO A CA 1
ATOM 707 C C . PRO A 1 93 ? 18.441 -3.963 -30.869 1.00 60.44 93 PRO A C 1
ATOM 709 O O . PRO A 1 93 ? 18.644 -5.141 -30.545 1.00 60.44 93 PRO A O 1
ATOM 712 N N . PRO A 1 94 ? 18.135 -3.610 -32.132 1.00 60.94 94 PRO A N 1
ATOM 713 C CA . PRO A 1 94 ? 18.177 -4.585 -33.209 1.00 60.94 94 PRO A CA 1
ATOM 714 C C . PRO A 1 94 ? 19.555 -5.247 -33.197 1.00 60.94 94 PRO A C 1
ATOM 716 O O . PRO A 1 94 ? 20.570 -4.569 -33.013 1.00 60.94 94 PRO A O 1
ATOM 719 N N . ALA A 1 95 ? 19.573 -6.576 -3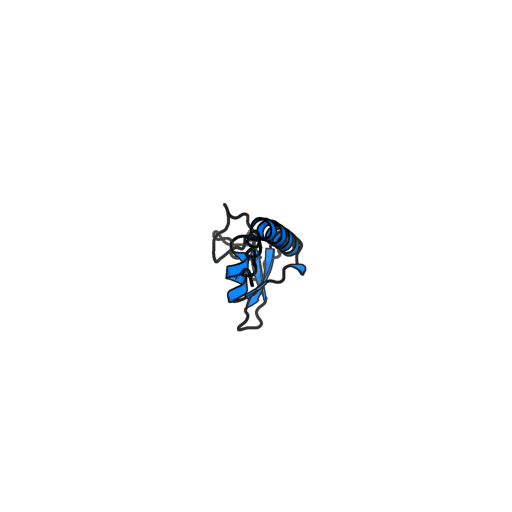3.316 1.00 68.38 95 ALA A N 1
ATOM 720 C CA . ALA A 1 95 ? 20.810 -7.341 -33.356 1.00 68.38 95 ALA A CA 1
ATOM 721 C C . ALA A 1 95 ? 21.762 -6.711 -34.390 1.00 68.38 95 ALA A C 1
ATOM 723 O O . ALA A 1 95 ? 21.294 -6.336 -35.469 1.00 68.38 95 ALA A O 1
ATOM 724 N N . PRO A 1 96 ? 23.063 -6.553 -34.082 1.00 62.53 96 PRO A N 1
ATOM 725 C CA . PRO A 1 96 ? 23.999 -6.023 -35.058 1.00 62.53 96 PRO A CA 1
ATOM 726 C C . PRO A 1 96 ? 24.001 -6.939 -36.282 1.00 62.53 96 PRO A C 1
ATOM 728 O O . PRO A 1 96 ? 24.171 -8.153 -36.152 1.00 62.53 96 PRO A O 1
ATOM 731 N N . ASP A 1 97 ? 23.779 -6.343 -37.453 1.00 61.62 97 ASP A N 1
ATOM 732 C CA . ASP A 1 97 ? 23.908 -7.004 -38.746 1.00 61.62 97 ASP A CA 1
ATOM 733 C C . ASP A 1 97 ? 25.349 -7.506 -38.872 1.00 61.62 97 ASP A C 1
ATOM 735 O O . ASP A 1 97 ? 26.297 -6.733 -39.034 1.00 61.62 97 ASP A O 1
ATOM 739 N N . VAL A 1 98 ? 25.533 -8.811 -38.686 1.00 64.88 98 VAL A N 1
ATOM 740 C CA . VAL A 1 98 ? 26.823 -9.456 -38.895 1.00 64.88 98 VAL A CA 1
ATOM 741 C C . VAL A 1 98 ? 26.935 -9.715 -40.389 1.00 64.88 98 VAL A C 1
ATOM 743 O O . VAL A 1 98 ? 26.626 -10.805 -40.864 1.00 64.88 98 VAL A O 1
ATOM 746 N N . THR A 1 99 ? 27.353 -8.703 -41.147 1.00 70.94 99 THR A N 1
ATOM 747 C CA . THR A 1 99 ? 27.779 -8.915 -42.530 1.00 70.94 99 THR A CA 1
ATOM 748 C C . THR A 1 99 ? 29.107 -9.694 -42.499 1.00 70.94 99 THR A C 1
ATOM 750 O O . THR A 1 99 ? 30.091 -9.180 -41.957 1.00 70.94 99 THR A O 1
ATOM 753 N N . PRO A 1 100 ? 29.188 -10.932 -43.023 1.00 68.50 100 PRO A N 1
ATOM 754 C CA . PRO A 1 100 ? 30.455 -11.656 -43.077 1.00 68.50 100 PRO A CA 1
ATOM 755 C C . PRO A 1 100 ? 31.412 -10.993 -44.086 1.00 68.50 100 PRO A C 1
ATOM 757 O O . PRO A 1 100 ? 30.953 -10.470 -45.106 1.00 68.50 100 PRO A O 1
ATOM 760 N N . PRO A 1 101 ? 32.736 -11.000 -43.838 1.00 67.75 101 PRO A N 1
ATOM 761 C CA . PRO A 1 101 ? 33.697 -10.440 -44.781 1.00 67.75 101 PRO A CA 1
ATOM 762 C C . PRO A 1 101 ? 33.726 -11.259 -46.084 1.00 67.75 101 PRO A C 1
ATOM 764 O O . PRO A 1 101 ? 33.535 -12.479 -46.039 1.00 67.75 101 PRO A O 1
ATOM 767 N N . PRO A 1 102 ? 33.979 -10.620 -47.241 1.00 70.50 102 PRO A N 1
ATOM 768 C CA . PRO A 1 102 ? 34.172 -11.343 -48.490 1.00 70.50 102 PRO A CA 1
ATOM 769 C C . PRO A 1 102 ? 35.456 -12.182 -48.409 1.00 70.50 102 PRO A C 1
ATOM 771 O O . PRO A 1 102 ? 36.495 -11.686 -47.964 1.00 70.50 102 PRO A O 1
ATOM 774 N N . GLY A 1 103 ? 35.342 -13.455 -48.793 1.00 62.94 103 GLY A N 1
ATOM 775 C CA . GLY A 1 103 ? 36.466 -14.382 -48.963 1.00 62.94 103 GLY A CA 1
ATOM 776 C C . GLY A 1 103 ? 37.190 -14.215 -50.290 1.00 62.94 103 GLY A C 1
ATOM 777 O O . GLY A 1 103 ? 36.648 -13.524 -51.184 1.00 62.94 103 GLY A O 1
#

Organism: NCBI:txid2785916

Secondary structure (DSSP, 8-state):
-----SB-SS-PBPTT----TTSEEEEEETTSS-EEEEEB--GGG--BTTBB-TTTHHHHHHHEEEEGGGSHHHHHHHHHHHHHHHTT-PPPPPPP--PPPP-

pLDDT: mean 83.36, std 15.53, range [37.88, 97.44]

Radius of gyration: 20.28 Å; chains: 1; bounding box: 51×28×71 Å